Protein AF-A0A945KLM6-F1 (afdb_monomer)

Solvent-accessible surface area (backbone atoms only — not comparable to full-atom values): 6407 Å² total; per-residue (Å²): 135,86,80,72,82,76,73,60,46,74,50,77,49,74,60,100,48,64,32,32,39,38,32,22,40,75,89,77,65,44,72,38,33,40,38,39,34,37,87,86,81,47,74,48,78,48,73,60,90,81,87,76,92,70,99,68,78,62,90,67,76,84,59,84,84,78,62,90,91,63,88,79,83,85,54,62,70,60,52,52,51,52,50,53,50,54,52,52,62,59,60,64,70,76,75,81,129

Foldseek 3Di:
DPPPVPAWDWDWDADPQGIKIWTADPPPRHTAKIWTAGPPPGIDIDGDDDDDDDPDDPPCPPPDDDDPPDDDDDCPVVVVVVVVVVVVVVVVVPPDD

Nearest PDB structures (foldseek):
  9azz-assembly3_C  TM=7.434E-01  e=4.031E-01  Ehrlichia ruminantium str. Gardel
  4mxt-assembly1_A-2  TM=6.989E-01  e=5.389E-01  Bacteroides uniformis ATCC 8492
  8cgm-assembly2_B  TM=4.788E-01  e=2.684E-01  Porphyromonas gingivalis ATCC 33277
  9gtx-assembly2_B  TM=6.155E-01  e=3.666E+00  Helicobacter pylori J99
  6jl9-assembly1_A  TM=5.605E-01  e=4.364E+00  Xenopus tropicalis

Radius of gyration: 21.35 Å; Cα contacts (8 Å, |Δi|>4): 83; chains: 1; bounding box: 61×42×47 Å

pLDDT: mean 77.86, std 14.97, range [41.56, 93.81]

Structure (mmCIF, N/CA/C/O backbone):
data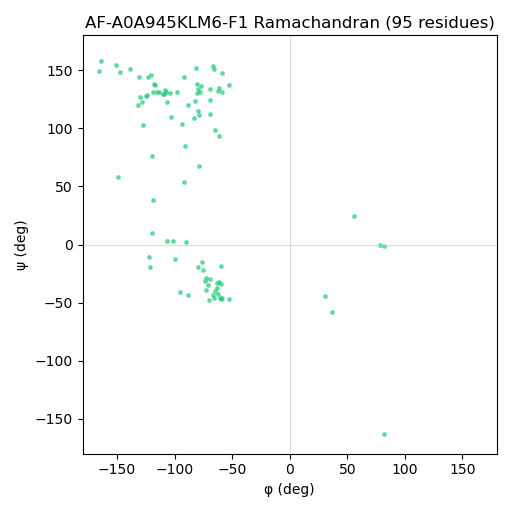_AF-A0A945KLM6-F1
#
_entry.id   AF-A0A945KLM6-F1
#
loop_
_atom_site.group_PDB
_atom_site.id
_atom_site.type_symbol
_atom_site.label_atom_id
_atom_site.label_alt_id
_atom_site.label_comp_id
_atom_site.label_asym_id
_atom_site.label_entity_id
_atom_site.label_seq_id
_atom_site.pdbx_PDB_ins_code
_atom_site.Cartn_x
_atom_site.Cartn_y
_atom_site.Cartn_z
_atom_site.occupancy
_atom_site.B_iso_or_equiv
_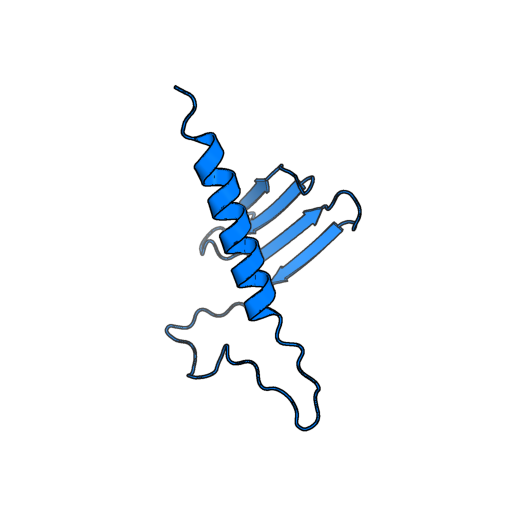atom_site.auth_seq_id
_atom_site.auth_comp_id
_atom_site.auth_asym_id
_atom_site.auth_atom_id
_atom_site.pdbx_PDB_model_num
ATOM 1 N N . LEU A 1 1 ? 28.737 1.559 -25.632 1.00 41.56 1 LEU A N 1
ATOM 2 C CA . LEU A 1 1 ? 28.043 1.359 -24.345 1.00 41.56 1 LEU A CA 1
ATOM 3 C C . LEU A 1 1 ? 27.602 2.741 -23.909 1.00 41.56 1 LEU A C 1
ATOM 5 O O . LEU A 1 1 ? 28.407 3.482 -23.370 1.00 41.56 1 LEU A O 1
ATOM 9 N N . ASP A 1 2 ? 26.411 3.139 -24.345 1.00 41.59 2 ASP A N 1
ATOM 10 C CA . ASP A 1 2 ? 25.830 4.438 -24.010 1.00 41.59 2 ASP A CA 1
ATOM 11 C C . ASP A 1 2 ? 24.994 4.238 -22.742 1.00 41.59 2 ASP A C 1
ATOM 13 O O . ASP A 1 2 ? 23.812 3.900 -22.805 1.00 41.59 2 ASP A O 1
ATOM 17 N N . ASP A 1 3 ? 25.656 4.317 -21.585 1.00 48.66 3 ASP A N 1
ATOM 18 C CA . ASP A 1 3 ? 24.997 4.348 -20.278 1.00 48.66 3 ASP A CA 1
ATOM 19 C C . ASP A 1 3 ? 24.478 5.765 -20.030 1.00 48.66 3 ASP A C 1
ATOM 21 O O . ASP A 1 3 ? 24.931 6.498 -19.148 1.00 48.66 3 ASP A O 1
ATOM 25 N N . SER A 1 4 ? 23.488 6.170 -20.827 1.00 52.19 4 SER A N 1
ATOM 26 C CA . SER A 1 4 ? 22.612 7.256 -20.421 1.00 52.19 4 SER A CA 1
ATOM 27 C C . SER A 1 4 ? 21.857 6.754 -19.188 1.00 52.19 4 SER A C 1
ATOM 29 O O . SER A 1 4 ? 20.892 5.991 -19.312 1.00 52.19 4 SER A O 1
ATOM 31 N N . VAL A 1 5 ? 22.318 7.124 -17.992 1.00 51.44 5 VAL A N 1
ATOM 32 C CA . VAL A 1 5 ? 21.553 6.960 -16.753 1.00 51.44 5 VAL A CA 1
ATOM 33 C C . VAL A 1 5 ? 20.298 7.806 -16.922 1.00 51.44 5 VAL A C 1
ATOM 35 O O . VAL A 1 5 ? 20.299 9.021 -16.740 1.00 51.44 5 VAL A O 1
ATOM 38 N N . LYS A 1 6 ? 19.243 7.156 -17.401 1.00 55.09 6 LYS A N 1
ATOM 39 C CA . LYS A 1 6 ? 17.945 7.763 -17.636 1.00 55.09 6 LYS A CA 1
ATOM 40 C C . LYS A 1 6 ? 17.331 8.095 -16.282 1.00 55.09 6 LYS A C 1
ATOM 42 O O . LYS A 1 6 ? 17.049 7.201 -15.487 1.00 55.09 6 LYS A O 1
ATOM 47 N N . SER A 1 7 ? 17.208 9.388 -16.004 1.00 58.12 7 SER A N 1
ATOM 48 C CA . SER A 1 7 ? 16.690 9.890 -14.736 1.00 58.12 7 SER A CA 1
ATOM 49 C C . SER A 1 7 ? 15.242 9.431 -14.521 1.00 58.12 7 SER A C 1
ATOM 51 O O . SER A 1 7 ? 14.428 9.538 -15.441 1.00 58.12 7 SER A O 1
ATOM 53 N N . PRO A 1 8 ? 14.889 8.944 -13.322 1.00 68.56 8 PRO A N 1
ATOM 54 C CA . PRO A 1 8 ? 13.539 8.484 -13.033 1.00 68.56 8 PRO A CA 1
ATOM 55 C C . PRO A 1 8 ? 12.531 9.644 -13.052 1.00 68.56 8 PRO A C 1
ATOM 57 O O . PRO A 1 8 ? 12.877 10.804 -12.808 1.00 68.56 8 PRO A O 1
ATOM 60 N N . ARG A 1 9 ? 11.262 9.333 -13.341 1.00 75.88 9 ARG A N 1
ATOM 61 C CA . ARG A 1 9 ? 10.182 10.334 -13.412 1.00 75.88 9 ARG A CA 1
ATOM 62 C C . ARG A 1 9 ? 9.708 10.673 -12.008 1.00 75.88 9 ARG A C 1
ATOM 64 O O . ARG A 1 9 ? 9.466 9.761 -11.228 1.00 75.88 9 ARG A O 1
ATOM 71 N N . ALA A 1 10 ? 9.540 11.955 -11.693 1.00 72.50 10 ALA A N 1
ATOM 72 C CA . ALA A 1 10 ? 9.046 12.398 -10.392 1.00 72.50 10 ALA A CA 1
ATOM 73 C C . ALA A 1 10 ? 7.729 13.170 -10.533 1.00 72.50 10 ALA A C 1
ATOM 75 O O . ALA A 1 10 ? 7.643 14.096 -11.337 1.00 72.50 10 ALA A O 1
ATOM 76 N N . PHE A 1 11 ? 6.733 12.815 -9.724 1.00 74.50 11 PHE A N 1
ATOM 77 C CA . PHE A 1 11 ? 5.464 13.534 -9.617 1.00 74.50 11 PHE A CA 1
ATOM 78 C C . PHE A 1 11 ? 5.334 14.125 -8.225 1.00 74.50 11 PHE A C 1
ATOM 80 O O . PHE A 1 11 ? 5.517 13.406 -7.243 1.00 74.50 11 PHE A O 1
ATOM 87 N N . THR A 1 12 ? 4.992 15.408 -8.154 1.00 73.94 12 THR A N 1
ATOM 88 C CA . THR A 1 12 ? 4.723 16.101 -6.895 1.00 73.94 12 THR A CA 1
ATOM 89 C C . THR A 1 12 ? 3.236 16.400 -6.798 1.00 73.94 12 THR A C 1
ATOM 91 O O . THR A 1 12 ? 2.670 16.971 -7.728 1.00 73.94 12 THR A O 1
ATOM 94 N N . PHE A 1 13 ? 2.612 16.041 -5.682 1.00 74.56 13 PHE A N 1
ATOM 95 C CA . PHE A 1 13 ? 1.225 16.389 -5.384 1.00 74.56 13 PHE A CA 1
ATOM 96 C C . PHE A 1 13 ? 1.165 17.260 -4.130 1.00 74.56 13 PHE A C 1
ATOM 98 O O . PHE A 1 13 ? 1.874 17.009 -3.156 1.00 74.56 13 PHE A O 1
ATOM 105 N N . ASN A 1 14 ? 0.324 18.293 -4.169 1.00 59.59 14 ASN A N 1
ATOM 106 C CA . ASN A 1 14 ? 0.124 19.237 -3.076 1.00 59.59 14 ASN A CA 1
ATOM 107 C C . ASN A 1 14 ? -1.372 19.314 -2.772 1.00 59.59 14 ASN A C 1
ATOM 109 O O . ASN A 1 14 ? -2.097 19.965 -3.515 1.00 59.59 14 ASN A O 1
ATOM 113 N N . ASP A 1 15 ? -1.816 18.666 -1.696 1.00 57.88 15 ASP A N 1
ATOM 114 C CA . ASP A 1 15 ? -3.079 18.987 -1.023 1.00 57.88 15 ASP A CA 1
ATOM 115 C C . ASP A 1 15 ? -3.121 18.358 0.376 1.00 57.88 15 ASP A C 1
ATOM 117 O O . ASP A 1 15 ? -2.356 17.417 0.575 1.00 57.88 15 ASP A O 1
ATOM 121 N N . ALA A 1 16 ? -3.959 18.891 1.293 1.00 52.38 16 ALA A N 1
ATOM 122 C CA . ALA A 1 16 ? -4.235 18.591 2.732 1.00 52.38 16 ALA A CA 1
ATOM 123 C C . ALA A 1 16 ? -3.088 18.021 3.620 1.00 52.38 16 ALA A C 1
ATOM 125 O O . ALA A 1 16 ? -2.836 18.486 4.733 1.00 52.38 16 ALA A O 1
ATOM 126 N N . VAL A 1 17 ? -2.338 17.060 3.102 1.00 54.38 17 VAL A N 1
ATOM 127 C CA . VAL A 1 17 ? -1.072 16.460 3.527 1.00 54.38 17 VAL A CA 1
ATOM 128 C C . VAL A 1 17 ? 0.135 17.189 2.882 1.00 54.38 17 VAL A C 1
ATOM 130 O O . VAL A 1 17 ? 0.953 16.572 2.221 1.00 54.38 17 VAL A O 1
ATOM 133 N N . ARG A 1 18 ? 0.219 18.522 3.029 1.00 62.03 18 ARG A N 1
ATOM 134 C CA . ARG A 1 18 ? 1.305 19.475 2.645 1.00 62.03 18 ARG A CA 1
ATOM 135 C C . ARG A 1 18 ? 2.111 19.273 1.336 1.00 62.03 18 ARG A C 1
ATOM 137 O O . ARG A 1 18 ? 2.141 20.221 0.558 1.00 62.03 18 ARG A O 1
ATOM 144 N N . SER A 1 19 ? 2.797 18.156 1.100 1.00 76.50 19 SER A N 1
ATOM 145 C CA . SER A 1 19 ? 3.374 17.788 -0.205 1.00 76.50 19 SER A CA 1
ATOM 146 C C . SER A 1 19 ? 3.786 16.314 -0.236 1.00 76.50 19 SER A C 1
ATOM 148 O O . SER A 1 19 ? 4.203 15.744 0.776 1.00 76.50 19 SER A O 1
ATOM 150 N N . GLY A 1 20 ? 3.724 15.693 -1.409 1.00 82.94 20 GLY A N 1
ATOM 151 C CA . GLY A 1 20 ? 4.279 14.364 -1.633 1.00 82.94 20 GLY A CA 1
ATOM 152 C C . GLY A 1 20 ? 4.990 14.261 -2.971 1.00 82.94 20 GLY A C 1
ATOM 153 O O . GLY A 1 20 ? 4.658 14.982 -3.908 1.00 82.94 20 GLY A O 1
ATOM 154 N N . LYS A 1 21 ? 5.988 13.382 -3.050 1.00 86.50 21 LYS A N 1
ATOM 155 C CA . LYS A 1 21 ? 6.776 13.105 -4.249 1.00 86.50 21 LYS A CA 1
ATOM 156 C C . LYS A 1 21 ? 6.832 11.604 -4.486 1.00 86.50 21 LYS A C 1
ATOM 158 O O . LYS A 1 21 ? 7.261 10.864 -3.608 1.00 86.50 21 LYS A O 1
ATOM 163 N N . VAL A 1 22 ? 6.462 11.166 -5.684 1.00 88.19 22 VAL A N 1
ATOM 164 C CA . VAL A 1 22 ? 6.634 9.773 -6.118 1.00 88.19 22 VAL A CA 1
ATOM 165 C C . VAL A 1 22 ? 7.640 9.724 -7.246 1.00 88.19 22 VAL A C 1
ATOM 167 O O . VAL A 1 22 ? 7.534 10.498 -8.197 1.00 88.19 22 VAL A O 1
ATOM 170 N N . VAL A 1 23 ? 8.606 8.820 -7.143 1.00 88.88 23 VAL A N 1
ATOM 171 C CA . VAL A 1 23 ? 9.612 8.562 -8.169 1.00 88.88 23 VAL A CA 1
ATOM 172 C C . VAL A 1 23 ? 9.303 7.227 -8.827 1.00 88.88 23 VAL A C 1
ATOM 174 O O . VAL A 1 23 ? 9.106 6.234 -8.133 1.00 88.88 23 VAL A O 1
ATOM 177 N N . PHE A 1 24 ? 9.285 7.195 -10.155 1.00 88.81 24 PHE A N 1
ATOM 178 C CA . PHE A 1 24 ? 8.987 6.017 -10.960 1.00 88.81 24 PHE A CA 1
ATOM 179 C C . PHE A 1 24 ? 10.152 5.664 -11.877 1.00 88.81 24 PHE A C 1
ATOM 181 O O . PHE A 1 24 ? 10.822 6.547 -12.423 1.00 88.81 24 PHE A O 1
ATOM 188 N N . ASP A 1 25 ? 10.341 4.368 -12.101 1.00 87.50 25 ASP A N 1
ATOM 189 C CA . ASP A 1 25 ? 11.203 3.870 -13.163 1.00 87.50 25 ASP A CA 1
ATOM 190 C C . ASP A 1 25 ? 10.660 4.315 -14.528 1.00 87.50 25 ASP A C 1
ATOM 192 O O . ASP A 1 25 ? 9.471 4.185 -14.819 1.00 87.50 25 ASP A O 1
ATOM 196 N N . GLU A 1 26 ? 11.531 4.852 -15.382 1.00 82.25 26 GLU A N 1
ATOM 197 C CA . GLU A 1 26 ? 11.100 5.478 -16.635 1.00 82.25 26 GLU A CA 1
ATOM 198 C C . GLU A 1 26 ? 10.549 4.467 -17.653 1.00 82.25 26 GLU A C 1
ATOM 200 O O . GLU A 1 26 ? 9.707 4.813 -18.483 1.00 82.25 26 GLU A O 1
ATOM 205 N N . LYS A 1 27 ? 11.036 3.221 -17.615 1.00 83.38 27 LYS A N 1
ATOM 206 C CA . LYS A 1 27 ? 10.701 2.192 -18.608 1.00 83.38 27 LYS A CA 1
ATOM 207 C C . LYS A 1 27 ? 9.454 1.416 -18.211 1.00 83.38 27 LYS A C 1
ATOM 209 O O . LYS A 1 27 ? 8.606 1.141 -19.052 1.00 83.38 27 LYS A O 1
ATO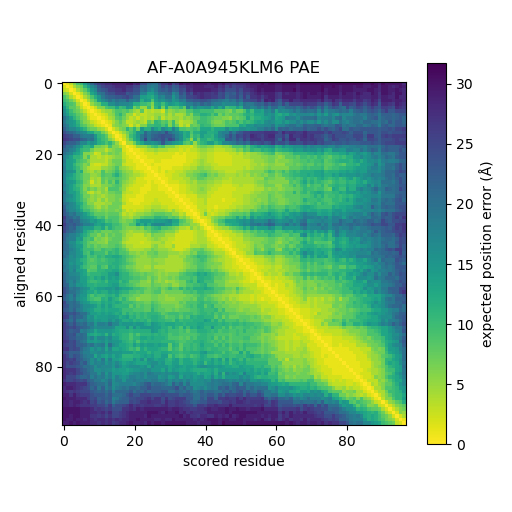M 214 N N . THR A 1 28 ? 9.372 1.048 -16.940 1.00 85.25 28 THR A N 1
ATOM 215 C CA . THR A 1 28 ? 8.344 0.150 -16.402 1.00 85.25 28 THR A CA 1
ATOM 216 C C . THR A 1 28 ? 7.212 0.890 -15.705 1.00 85.25 28 THR A C 1
ATOM 218 O O . THR A 1 28 ? 6.189 0.275 -15.424 1.00 85.25 28 THR A O 1
ATOM 221 N N . TRP A 1 29 ? 7.382 2.191 -15.423 1.00 85.00 29 TRP A N 1
ATOM 222 C CA . TRP A 1 29 ? 6.451 2.986 -14.616 1.00 85.00 29 TRP A CA 1
ATOM 223 C C . TRP A 1 29 ? 6.190 2.392 -13.224 1.00 85.00 29 TRP A C 1
ATOM 225 O O . TRP A 1 29 ? 5.165 2.665 -12.602 1.00 85.00 29 TRP A O 1
ATOM 235 N N . MET A 1 30 ? 7.125 1.594 -12.703 1.00 85.75 30 MET A N 1
ATOM 236 C CA . MET A 1 30 ? 7.029 1.066 -11.346 1.00 85.75 30 MET A CA 1
ATOM 237 C C . MET A 1 30 ? 7.478 2.118 -10.324 1.00 85.75 30 MET A C 1
ATOM 239 O O . MET A 1 30 ? 8.484 2.793 -10.559 1.00 85.75 30 MET A O 1
ATOM 243 N N . PRO A 1 31 ? 6.776 2.269 -9.187 1.00 88.06 31 PRO A N 1
ATOM 244 C CA . PRO A 1 31 ? 7.169 3.210 -8.145 1.00 88.06 31 PRO A CA 1
ATOM 245 C C . PRO A 1 31 ? 8.454 2.736 -7.453 1.00 88.06 31 PRO A C 1
ATOM 247 O O . PRO A 1 31 ? 8.519 1.623 -6.928 1.00 88.06 31 PRO A O 1
ATOM 250 N N . LEU A 1 32 ? 9.465 3.602 -7.445 1.00 88.75 32 LEU A N 1
ATOM 251 C CA . LEU A 1 32 ? 10.771 3.410 -6.808 1.00 88.75 32 LEU A CA 1
ATOM 252 C C . LEU A 1 32 ? 10.812 4.020 -5.406 1.00 88.75 32 LEU A C 1
ATOM 254 O O . LEU A 1 32 ? 11.372 3.435 -4.480 1.00 88.75 32 LEU A O 1
ATOM 258 N N . SER A 1 33 ? 10.218 5.202 -5.234 1.00 90.38 33 SER A N 1
ATOM 259 C CA . SER A 1 33 ? 10.115 5.838 -3.923 1.00 90.38 33 SER A CA 1
ATOM 260 C C . SER A 1 33 ? 8.890 6.732 -3.793 1.00 90.38 33 SER A C 1
ATOM 262 O O . SER A 1 33 ? 8.372 7.257 -4.779 1.00 90.38 33 SER A O 1
ATOM 264 N N . LEU A 1 34 ? 8.439 6.899 -2.554 1.00 88.75 34 LEU A N 1
ATOM 265 C CA . LEU A 1 34 ? 7.366 7.792 -2.139 1.00 88.75 34 LEU A CA 1
ATOM 266 C C . LEU A 1 34 ? 7.851 8.588 -0.925 1.00 88.75 34 LEU A C 1
ATOM 268 O O . LEU A 1 34 ? 8.155 8.013 0.117 1.00 88.75 34 LEU A O 1
ATOM 272 N N . GLU A 1 35 ? 7.883 9.907 -1.043 1.00 88.12 35 GLU A N 1
ATOM 273 C CA . GLU A 1 35 ? 8.106 10.835 0.062 1.00 88.12 35 GLU A CA 1
ATOM 274 C C . GLU A 1 35 ? 6.803 11.581 0.348 1.00 88.12 35 GLU A C 1
ATOM 276 O O . GLU A 1 35 ? 6.194 12.132 -0.564 1.00 88.12 35 GLU A O 1
ATOM 281 N N . VAL A 1 36 ? 6.368 11.612 1.606 1.00 86.75 36 VAL A N 1
ATOM 282 C CA . VAL A 1 36 ? 5.156 12.315 2.051 1.00 86.75 36 VAL A CA 1
ATOM 283 C C . VAL A 1 36 ? 5.515 13.215 3.221 1.00 86.75 36 VAL A C 1
ATOM 285 O O . VAL A 1 36 ? 5.999 12.739 4.245 1.00 86.75 36 VAL A O 1
ATOM 288 N N . THR A 1 37 ? 5.246 14.511 3.099 1.00 82.56 37 THR A N 1
ATOM 289 C CA . THR A 1 37 ? 5.455 15.488 4.172 1.00 82.56 37 THR A CA 1
ATOM 290 C C . THR A 1 37 ? 4.122 15.840 4.812 1.00 82.56 37 THR A C 1
ATOM 292 O O . THR A 1 37 ? 3.297 16.537 4.226 1.00 82.56 37 THR A O 1
ATOM 295 N N . GLN A 1 38 ? 3.911 15.395 6.049 1.00 79.06 38 GLN A N 1
ATOM 296 C CA . GLN A 1 38 ? 2.716 15.730 6.818 1.00 79.06 38 GLN A CA 1
ATOM 297 C C . GLN A 1 38 ? 2.952 16.981 7.668 1.00 79.06 38 GLN A C 1
ATOM 299 O O . GLN A 1 38 ? 4.035 17.195 8.211 1.00 79.06 38 GLN A O 1
ATOM 304 N N . LYS A 1 39 ? 1.912 17.808 7.824 1.00 67.44 39 LYS A N 1
ATOM 305 C CA . LYS A 1 39 ? 1.988 19.091 8.542 1.00 67.44 39 LYS A CA 1
ATOM 306 C C . LYS A 1 39 ? 2.417 18.954 10.006 1.00 67.44 39 LYS A C 1
ATOM 308 O O . LYS A 1 39 ? 3.127 19.828 10.493 1.00 67.44 39 LYS A O 1
ATOM 313 N N . GLU A 1 40 ? 2.016 17.868 10.660 1.00 71.06 40 GLU A N 1
ATOM 314 C CA . GLU A 1 40 ? 2.188 17.664 12.107 1.00 71.06 40 GLU A CA 1
ATOM 315 C C . GLU A 1 40 ? 3.002 16.412 12.458 1.00 71.06 40 GLU A C 1
ATOM 317 O O . GLU A 1 40 ? 3.537 16.318 13.557 1.00 71.06 40 GLU A O 1
ATOM 322 N N . LYS A 1 41 ? 3.119 15.455 11.528 1.00 70.38 41 LYS A N 1
ATOM 323 C CA . LYS A 1 41 ? 3.744 14.142 11.774 1.00 70.38 41 LYS A CA 1
ATOM 324 C C . LYS A 1 41 ? 5.128 13.976 11.134 1.00 70.38 41 LYS A C 1
ATOM 326 O O . LYS A 1 41 ? 5.718 12.909 11.243 1.00 70.38 41 LYS A O 1
ATOM 331 N N . GLY A 1 42 ? 5.652 15.024 10.494 1.00 77.56 42 GLY A N 1
ATOM 332 C CA . GLY A 1 42 ? 6.964 15.005 9.844 1.00 77.56 42 GLY A CA 1
ATOM 333 C C . GLY A 1 42 ? 6.948 14.383 8.444 1.00 77.56 42 GLY A C 1
ATOM 334 O O . GLY A 1 42 ? 5.900 14.278 7.801 1.00 77.56 42 GLY A O 1
ATOM 335 N N . GLN A 1 43 ? 8.134 14.024 7.952 1.00 83.81 43 GLN A N 1
ATOM 336 C CA . GLN A 1 43 ? 8.334 13.432 6.630 1.00 83.81 43 GLN A CA 1
ATOM 337 C C . GLN A 1 43 ? 8.436 11.908 6.733 1.00 83.81 43 GLN A C 1
ATOM 339 O O . GLN A 1 43 ? 9.212 11.384 7.528 1.00 83.81 43 GLN A O 1
ATOM 344 N N . PHE A 1 44 ? 7.685 11.209 5.886 1.00 85.06 44 PHE A N 1
ATOM 345 C CA . PHE A 1 44 ? 7.774 9.769 5.684 1.00 85.06 44 PHE A CA 1
ATOM 346 C C . PHE A 1 44 ? 8.403 9.498 4.322 1.00 85.06 44 PHE A C 1
ATOM 348 O O . PHE A 1 44 ? 7.994 10.095 3.327 1.00 85.06 44 PHE A O 1
ATOM 355 N N . SER A 1 45 ? 9.376 8.594 4.266 1.00 86.69 45 SER A N 1
ATOM 356 C CA . SER A 1 45 ? 9.965 8.132 3.010 1.00 86.69 45 SER A CA 1
ATOM 357 C C . SER A 1 45 ? 9.875 6.616 2.920 1.00 86.69 45 SER A C 1
ATOM 359 O O . SER A 1 45 ? 10.344 5.912 3.814 1.00 86.69 45 SER A O 1
ATOM 361 N N . PHE A 1 46 ? 9.332 6.125 1.816 1.00 87.44 46 PHE A N 1
ATOM 362 C CA . PHE A 1 46 ? 9.281 4.716 1.462 1.00 87.44 46 PHE A CA 1
ATOM 363 C C . PHE A 1 46 ? 10.077 4.508 0.176 1.00 87.44 46 PHE A C 1
ATOM 365 O O . PHE A 1 46 ? 9.959 5.297 -0.763 1.00 87.44 46 PHE A O 1
ATOM 372 N N . SER A 1 47 ? 10.877 3.449 0.115 1.00 89.75 47 SER A N 1
ATOM 373 C CA . SER A 1 47 ? 11.591 3.043 -1.095 1.00 89.75 47 SER A CA 1
ATOM 374 C C . SER A 1 47 ? 11.379 1.559 -1.362 1.00 89.75 47 SER A C 1
ATOM 376 O O . SER A 1 47 ? 11.276 0.751 -0.437 1.00 89.75 47 SER A O 1
ATOM 378 N N . THR A 1 48 ? 11.287 1.201 -2.638 1.00 85.19 48 THR A N 1
ATOM 379 C CA . THR A 1 48 ? 11.180 -0.185 -3.092 1.00 85.19 48 THR A CA 1
ATOM 380 C C . THR A 1 48 ? 12.533 -0.615 -3.660 1.00 85.19 48 THR A C 1
ATOM 382 O O . THR A 1 48 ? 13.152 0.103 -4.442 1.00 85.19 48 THR A O 1
ATOM 385 N N . SER A 1 49 ? 13.042 -1.773 -3.230 1.00 80.25 49 SER A N 1
ATOM 386 C CA . SER A 1 49 ? 14.363 -2.269 -3.656 1.00 80.25 49 SER A CA 1
ATOM 387 C C . SER A 1 49 ? 14.337 -3.646 -4.320 1.00 80.25 49 SER A C 1
ATOM 389 O O . SER A 1 49 ? 15.333 -4.030 -4.917 1.00 80.25 49 SER A O 1
ATOM 391 N N . ASN A 1 50 ? 13.209 -4.369 -4.274 1.00 82.62 50 ASN A N 1
ATOM 392 C CA . ASN A 1 50 ? 13.060 -5.727 -4.817 1.00 82.62 50 ASN A CA 1
ATOM 393 C C . ASN A 1 50 ? 11.624 -5.991 -5.304 1.00 82.62 50 ASN A C 1
ATOM 395 O O . ASN A 1 50 ? 10.934 -6.890 -4.821 1.00 82.62 50 ASN A O 1
ATOM 399 N N . THR A 1 51 ? 11.140 -5.174 -6.235 1.00 82.69 51 THR A N 1
ATOM 400 C CA . THR A 1 51 ? 9.774 -5.306 -6.756 1.00 82.69 51 THR A CA 1
ATOM 401 C C . THR A 1 51 ? 9.684 -6.456 -7.760 1.00 82.69 51 THR A C 1
ATOM 403 O O . THR A 1 51 ? 10.492 -6.548 -8.684 1.00 82.69 51 THR A O 1
ATOM 406 N N . LYS A 1 52 ? 8.682 -7.328 -7.602 1.00 84.25 52 LYS A N 1
ATOM 407 C CA . LYS A 1 52 ? 8.389 -8.429 -8.527 1.00 84.25 52 LYS A CA 1
ATOM 408 C C . LYS A 1 52 ? 6.947 -8.333 -9.007 1.00 84.25 52 LYS A C 1
ATOM 410 O O . LYS A 1 52 ? 6.030 -8.283 -8.194 1.00 84.25 52 LYS A O 1
ATOM 415 N N . THR A 1 53 ? 6.757 -8.387 -10.320 1.00 85.44 53 THR A N 1
ATOM 416 C CA . THR A 1 53 ? 5.432 -8.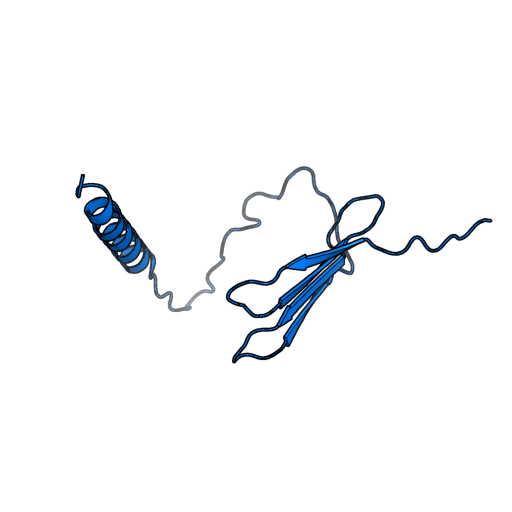567 -10.917 1.00 85.44 53 THR A CA 1
ATOM 417 C C . THR A 1 53 ? 5.060 -10.046 -10.876 1.00 85.44 53 THR A C 1
ATOM 419 O O . THR A 1 53 ? 5.857 -10.907 -11.258 1.00 85.44 53 THR A O 1
ATOM 422 N N . VAL A 1 54 ? 3.858 -10.341 -10.392 1.00 89.06 54 VAL A N 1
ATOM 423 C CA . VAL A 1 54 ? 3.277 -11.687 -10.358 1.00 89.06 54 VAL A CA 1
ATOM 424 C C . VAL A 1 54 ? 1.947 -11.666 -11.103 1.00 89.06 54 VAL A C 1
ATOM 426 O O . VAL A 1 54 ? 1.235 -10.669 -11.048 1.00 89.06 54 VAL A O 1
ATOM 429 N N . GLU A 1 55 ? 1.626 -12.744 -11.817 1.00 90.06 55 GLU A N 1
ATOM 430 C CA . GLU A 1 55 ? 0.349 -12.867 -12.541 1.00 90.06 55 GLU A CA 1
ATOM 431 C C . GLU A 1 55 ? -0.830 -13.049 -11.581 1.00 90.06 55 GLU A C 1
ATOM 433 O O . GLU A 1 55 ? -1.917 -12.532 -11.819 1.00 90.06 55 GLU A O 1
ATOM 438 N N . ALA A 1 56 ? -0.593 -13.757 -10.475 1.00 92.44 56 ALA A N 1
ATOM 439 C CA . ALA A 1 56 ? -1.554 -13.968 -9.408 1.00 92.44 56 ALA A CA 1
ATOM 440 C C . ALA A 1 56 ? -0.838 -14.061 -8.057 1.00 92.44 56 ALA A C 1
ATOM 442 O O . ALA A 1 56 ? 0.298 -14.542 -7.958 1.00 92.44 56 ALA A O 1
ATOM 443 N N . PHE A 1 57 ? -1.523 -13.613 -7.010 1.00 93.50 57 PHE A N 1
ATOM 444 C CA . PHE A 1 57 ? -1.142 -13.909 -5.637 1.00 93.50 57 PHE A CA 1
ATOM 445 C C . PHE A 1 57 ? -1.650 -15.302 -5.266 1.00 93.50 57 PHE A C 1
ATOM 447 O O . PHE A 1 57 ? -2.632 -15.780 -5.829 1.00 93.50 57 PHE A O 1
ATOM 454 N N . LYS A 1 58 ? -0.959 -15.972 -4.342 1.00 91.00 58 LYS A N 1
ATOM 455 C CA . LYS A 1 58 ? -1.463 -17.231 -3.785 1.00 91.00 58 LYS A CA 1
ATOM 456 C C . LYS A 1 58 ? -2.733 -16.956 -2.979 1.00 91.00 58 LYS A C 1
ATOM 458 O O . LYS A 1 58 ? -2.848 -15.883 -2.385 1.00 91.00 58 LYS A O 1
ATOM 463 N N . ASP A 1 59 ? -3.625 -17.937 -2.914 1.00 91.44 59 ASP A N 1
ATOM 464 C CA . ASP A 1 59 ? -4.771 -17.891 -2.006 1.00 91.44 59 ASP A CA 1
ATOM 465 C C . ASP A 1 59 ? -4.289 -17.599 -0.576 1.00 91.44 59 ASP A C 1
ATOM 467 O O . ASP A 1 59 ? -3.243 -18.097 -0.149 1.00 91.44 59 ASP A O 1
ATOM 471 N N . GLY A 1 60 ? -5.007 -16.721 0.124 1.00 89.50 60 GLY A N 1
ATOM 472 C CA . GLY A 1 60 ? -4.646 -16.271 1.468 1.00 89.50 60 GLY A CA 1
ATOM 473 C C 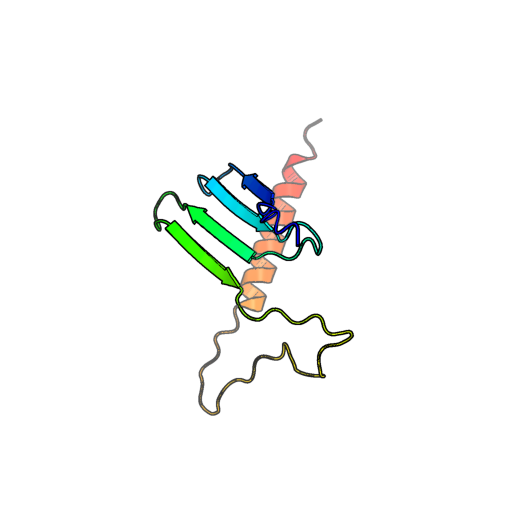. GLY A 1 60 ? -3.535 -15.216 1.555 1.00 89.50 60 GLY A C 1
ATOM 474 O O . GLY A 1 60 ? -3.238 -14.748 2.647 1.00 89.50 60 GLY A O 1
ATOM 475 N N . ALA A 1 61 ? -2.931 -14.759 0.447 1.00 89.81 61 ALA A N 1
ATOM 476 C CA . ALA A 1 61 ? -1.823 -13.785 0.497 1.00 89.81 61 ALA A CA 1
ATOM 477 C C . ALA A 1 61 ? -2.161 -12.437 1.170 1.00 89.81 61 ALA A C 1
ATOM 479 O O . ALA A 1 61 ? -1.250 -11.698 1.542 1.00 89.81 61 ALA A O 1
ATOM 480 N N . PHE A 1 62 ? -3.448 -12.113 1.298 1.00 91.62 62 PHE A N 1
ATOM 481 C CA . PHE A 1 62 ? -3.949 -10.895 1.939 1.00 91.62 62 PHE A CA 1
ATOM 482 C C . PHE A 1 62 ? -4.844 -11.189 3.148 1.00 91.62 62 PHE A C 1
ATOM 484 O O . PHE A 1 62 ? -5.498 -10.281 3.659 1.00 91.62 62 PHE A O 1
ATOM 491 N N . GLU A 1 63 ? -4.902 -12.445 3.591 1.00 91.88 63 GLU A N 1
ATOM 492 C CA . GLU A 1 63 ? -5.632 -12.811 4.798 1.00 91.88 63 GLU A CA 1
ATOM 493 C C . GLU A 1 63 ? -4.818 -12.424 6.032 1.00 91.88 63 GLU A C 1
ATOM 495 O O . GLU A 1 63 ? -3.602 -12.611 6.101 1.00 91.88 63 GLU A O 1
ATOM 500 N N . LEU A 1 64 ? -5.501 -11.843 7.015 1.00 88.38 64 LEU A N 1
ATOM 501 C CA . LEU A 1 64 ? -4.904 -11.550 8.306 1.00 88.38 64 LEU A CA 1
ATOM 502 C C . LEU A 1 64 ? -4.961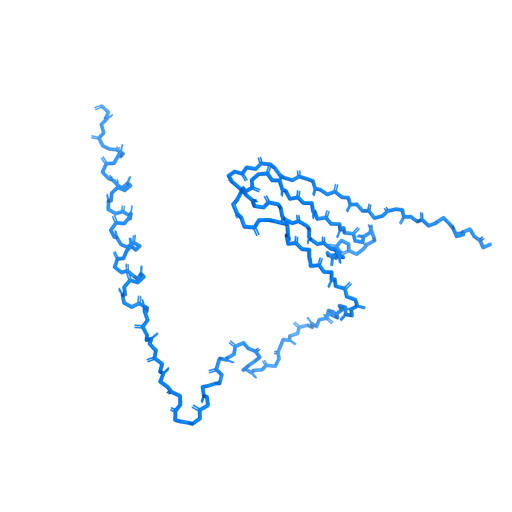 -12.811 9.171 1.00 88.38 64 LEU A C 1
ATOM 504 O O . LEU A 1 64 ? -6.028 -13.188 9.654 1.00 88.38 64 LEU A O 1
ATOM 508 N N . GLU A 1 65 ? -3.811 -13.430 9.413 1.00 90.12 65 GLU A N 1
ATOM 509 C CA . GLU A 1 65 ? -3.690 -14.501 10.402 1.00 90.12 65 GLU A CA 1
ATOM 510 C C . GLU A 1 65 ? -3.586 -13.900 11.809 1.00 90.12 65 GLU A C 1
ATOM 512 O O . GLU A 1 65 ? -2.626 -13.202 12.144 1.00 90.12 65 GLU A O 1
ATOM 517 N N . ILE A 1 66 ? -4.593 -14.157 12.644 1.00 89.50 66 ILE A N 1
ATOM 518 C CA . ILE A 1 66 ? -4.628 -13.693 14.032 1.00 89.50 66 ILE A CA 1
ATOM 519 C C . ILE A 1 66 ? -3.929 -14.744 14.911 1.00 89.50 66 ILE A C 1
ATOM 521 O O . ILE A 1 66 ? -4.386 -15.888 14.951 1.00 89.50 66 ILE A O 1
ATOM 525 N N . PRO A 1 67 ? -2.849 -14.390 15.634 1.00 91.12 67 PRO A N 1
ATOM 526 C CA . PRO A 1 67 ? -2.174 -15.320 16.533 1.00 91.12 67 PRO A CA 1
ATOM 527 C C . PRO A 1 67 ? -3.106 -15.860 17.623 1.00 91.12 67 PRO A C 1
ATOM 529 O O . PRO A 1 67 ? -3.977 -15.145 18.124 1.00 91.12 67 PRO A O 1
ATOM 532 N N . GLU A 1 68 ? -2.883 -17.104 18.046 1.00 92.81 68 GLU A N 1
ATOM 533 C CA . GLU A 1 68 ? -3.653 -17.703 19.138 1.00 92.81 68 GLU A CA 1
ATOM 534 C C . GLU A 1 68 ? -3.515 -16.871 20.426 1.00 92.81 68 GLU A C 1
ATOM 536 O O . GLU A 1 68 ? -2.417 -16.486 20.832 1.00 92.81 68 GLU A O 1
ATOM 541 N N . GLY A 1 69 ? -4.648 -16.561 21.061 1.00 90.81 69 GLY A N 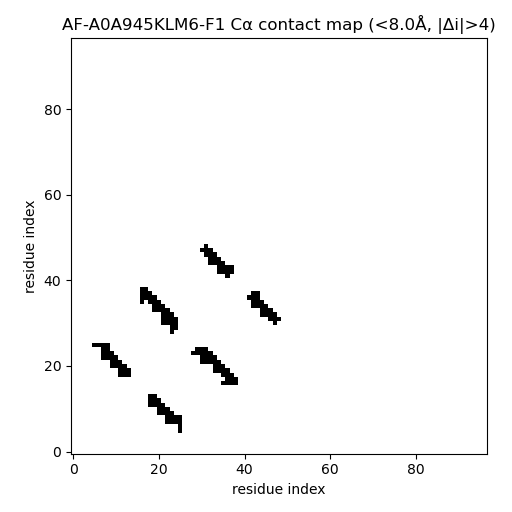1
ATOM 542 C CA . GLY A 1 69 ? -4.703 -15.740 22.274 1.00 90.81 69 GLY A CA 1
ATOM 543 C C . GLY A 1 69 ? -4.658 -14.225 22.044 1.00 90.81 69 GLY A C 1
ATOM 544 O O . GLY A 1 69 ? -4.764 -13.473 23.015 1.00 90.81 69 GLY A O 1
ATOM 545 N N . ALA A 1 70 ? -4.542 -13.750 20.798 1.00 91.75 70 ALA A N 1
ATOM 546 C CA . ALA A 1 70 ? -4.655 -12.326 20.501 1.00 91.75 70 ALA A CA 1
ATOM 547 C C . ALA A 1 70 ? -6.099 -11.834 20.704 1.00 91.75 70 ALA A C 1
ATOM 549 O O . ALA A 1 70 ? -7.062 -12.443 20.238 1.00 91.75 70 ALA A O 1
ATOM 550 N N . LEU A 1 71 ? -6.246 -10.696 21.384 1.00 91.81 71 LEU A N 1
ATOM 551 C CA . LEU A 1 71 ? -7.520 -9.987 21.466 1.00 91.81 71 LEU A CA 1
ATOM 552 C C . LEU A 1 71 ? -7.693 -9.135 20.210 1.00 91.81 71 LEU A C 1
ATOM 554 O O . LEU A 1 71 ? -6.853 -8.287 19.908 1.00 91.81 71 LEU A O 1
ATOM 558 N N . VAL A 1 72 ? -8.795 -9.352 19.498 1.00 90.31 72 VAL A N 1
ATOM 559 C CA . VAL A 1 72 ? -9.149 -8.605 18.290 1.00 90.31 72 VAL A CA 1
ATOM 560 C C . VAL A 1 72 ? -10.282 -7.653 18.629 1.00 90.31 72 VAL A C 1
ATOM 562 O O . VAL A 1 72 ? -11.340 -8.078 19.090 1.00 90.31 72 VAL A O 1
ATOM 565 N N . GLN A 1 73 ? -10.061 -6.361 18.401 1.00 91.88 73 GLN A N 1
ATOM 566 C CA . GLN A 1 73 ? -11.122 -5.368 18.468 1.00 91.88 73 GLN A CA 1
ATOM 567 C C . GLN A 1 73 ? -11.692 -5.168 17.064 1.00 91.88 73 GLN A C 1
ATOM 569 O O . GLN A 1 73 ? -11.072 -4.517 16.225 1.00 91.88 73 GLN A O 1
ATOM 574 N N . ASP A 1 74 ? -12.870 -5.735 16.816 1.00 90.25 74 ASP A N 1
ATOM 575 C CA . ASP A 1 74 ? -13.589 -5.530 15.563 1.00 90.25 74 ASP A CA 1
ATOM 576 C C . ASP A 1 74 ? -14.300 -4.168 15.581 1.00 90.25 74 ASP A C 1
ATOM 578 O O . ASP A 1 74 ? -15.227 -3.933 16.358 1.00 90.25 74 ASP A O 1
ATOM 582 N N . LEU A 1 75 ? -13.819 -3.249 14.744 1.00 93.81 75 LEU A N 1
ATOM 583 C CA . LEU A 1 75 ? -14.374 -1.904 14.580 1.00 93.81 75 LEU A CA 1
ATOM 584 C C . LEU A 1 75 ? -15.244 -1.778 13.324 1.00 93.81 75 LEU A C 1
ATOM 586 O O . LEU A 1 75 ? -15.737 -0.684 13.050 1.00 93.81 75 LEU A O 1
ATOM 590 N N . THR A 1 76 ? -15.454 -2.865 12.576 1.00 92.19 76 THR A N 1
ATOM 591 C CA . THR A 1 76 ? -16.230 -2.858 11.327 1.00 92.19 76 THR A CA 1
ATOM 592 C C . THR A 1 76 ? -17.618 -2.237 11.512 1.00 92.19 76 THR A C 1
ATOM 594 O O . THR A 1 76 ? -17.932 -1.307 10.770 1.00 92.19 76 THR A O 1
ATOM 597 N N . PRO A 1 77 ? -18.403 -2.592 12.553 1.00 91.06 77 PRO A N 1
ATOM 598 C CA . PRO A 1 77 ? -19.729 -1.999 12.741 1.00 91.06 77 PRO A CA 1
ATOM 599 C C . PRO A 1 77 ? -19.697 -0.482 12.983 1.00 91.06 77 PRO A C 1
ATOM 601 O O . PRO A 1 77 ? -20.603 0.240 12.573 1.00 91.06 77 PRO A O 1
ATOM 604 N N . LEU A 1 78 ? -18.654 0.024 13.651 1.00 90.56 78 LEU A N 1
ATOM 605 C CA . LEU A 1 78 ? -18.505 1.458 13.917 1.00 90.56 78 LEU A CA 1
ATOM 606 C C . LEU A 1 78 ? -18.129 2.224 12.649 1.00 90.56 78 LEU A C 1
ATOM 608 O O . LEU A 1 78 ? -18.631 3.324 12.429 1.00 90.56 78 LEU A O 1
ATOM 612 N N . LEU A 1 79 ? -17.268 1.640 11.812 1.00 88.00 79 LEU A N 1
ATOM 613 C CA . LEU A 1 79 ? -16.903 2.214 10.519 1.00 88.00 79 LEU A CA 1
ATOM 614 C C . LEU A 1 79 ? -18.100 2.227 9.565 1.00 88.00 79 LEU A C 1
ATOM 616 O O . LEU A 1 79 ? -18.350 3.249 8.932 1.00 88.00 79 LEU A O 1
ATOM 620 N N . GLU A 1 80 ? -18.878 1.145 9.510 1.00 89.44 80 GLU A N 1
ATOM 621 C CA . GLU A 1 80 ? -20.113 1.080 8.721 1.00 89.44 80 GLU A CA 1
ATOM 622 C C . GLU A 1 80 ? -21.130 2.134 9.174 1.00 89.44 80 GLU A C 1
ATOM 624 O O . GLU A 1 80 ? -21.664 2.868 8.343 1.00 89.44 80 GLU A O 1
ATOM 629 N N . ALA A 1 81 ? -21.350 2.277 10.485 1.00 85.12 81 ALA A N 1
ATOM 630 C CA . ALA A 1 81 ? -22.241 3.301 11.026 1.00 85.12 81 ALA A CA 1
ATOM 631 C C . ALA A 1 81 ? -21.765 4.728 10.699 1.00 85.12 81 ALA A C 1
ATOM 633 O O . ALA A 1 81 ? -22.572 5.568 10.304 1.00 85.12 81 ALA A O 1
ATOM 634 N 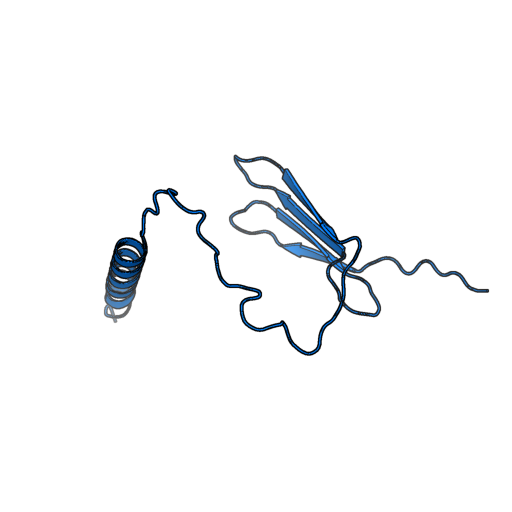N . ALA A 1 82 ? -20.461 5.005 10.819 1.00 85.25 82 ALA A N 1
ATOM 635 C CA . ALA A 1 82 ? -19.893 6.312 10.485 1.00 85.25 82 ALA A CA 1
ATOM 636 C C . ALA A 1 82 ? -20.023 6.636 8.987 1.00 85.25 82 ALA A C 1
ATOM 638 O O . ALA A 1 82 ? -20.349 7.768 8.627 1.00 85.25 82 ALA A O 1
ATOM 639 N N . LEU A 1 83 ? -19.811 5.644 8.117 1.00 82.19 83 LEU A N 1
ATOM 640 C CA . LEU A 1 83 ? -19.979 5.796 6.673 1.00 82.19 83 LEU A CA 1
ATOM 641 C C . LEU A 1 83 ? -21.441 6.062 6.307 1.00 82.19 83 LEU A C 1
ATOM 643 O O . LEU A 1 83 ? -21.713 6.998 5.554 1.00 82.19 83 LEU A O 1
ATOM 647 N N . LEU A 1 84 ? -22.380 5.306 6.883 1.00 84.81 84 LEU A N 1
ATOM 648 C CA . LEU A 1 84 ? -23.811 5.536 6.684 1.00 84.81 84 LEU A CA 1
ATOM 649 C C . LEU A 1 84 ? -24.219 6.943 7.136 1.00 84.81 84 LEU A C 1
ATOM 651 O O . LEU A 1 84 ? -24.875 7.646 6.371 1.00 84.81 84 LEU A O 1
ATOM 655 N N . GLN A 1 85 ? -23.769 7.395 8.309 1.00 74.88 85 GLN A N 1
ATOM 656 C CA . GLN A 1 85 ? -24.041 8.757 8.775 1.00 74.88 85 GLN A CA 1
ATOM 657 C C . GLN A 1 85 ? -23.491 9.809 7.804 1.00 74.88 85 GLN A C 1
ATOM 659 O O . GLN A 1 85 ? -24.228 10.698 7.395 1.00 74.88 85 GLN A O 1
ATOM 664 N N . SER A 1 86 ? -22.239 9.663 7.352 1.00 73.50 86 SER A N 1
ATOM 665 C CA . SER A 1 86 ? -21.649 10.606 6.391 1.00 73.50 86 SER A CA 1
ATOM 666 C C . SER A 1 86 ? -22.397 10.648 5.054 1.00 73.50 86 SER A C 1
ATOM 668 O O . SER A 1 86 ? -22.494 11.702 4.437 1.00 73.50 86 SER A O 1
ATOM 670 N N . SER A 1 87 ? -22.972 9.520 4.622 1.00 68.00 87 SER A N 1
ATOM 671 C CA . SER A 1 87 ? -23.772 9.462 3.396 1.00 68.00 87 SER A CA 1
ATOM 672 C C . SER A 1 87 ? -25.146 10.121 3.542 1.00 68.00 87 SER A C 1
ATOM 674 O O . SER A 1 87 ? -25.648 10.686 2.574 1.00 68.00 87 SER A O 1
ATOM 676 N N . ILE A 1 88 ? -25.735 10.089 4.743 1.00 68.38 88 ILE A N 1
ATOM 677 C CA . ILE A 1 88 ? -26.984 10.795 5.059 1.00 68.38 88 ILE A CA 1
ATOM 678 C C . ILE A 1 88 ? -26.720 12.302 5.091 1.00 68.38 88 ILE A C 1
ATOM 680 O O . ILE A 1 88 ? -27.418 13.050 4.412 1.00 68.38 88 ILE A O 1
ATOM 684 N N . ASP A 1 89 ? -25.661 12.728 5.783 1.00 60.88 89 ASP A N 1
ATOM 685 C CA . ASP A 1 89 ? -25.296 14.143 5.904 1.00 60.88 89 ASP A CA 1
ATOM 686 C C . ASP A 1 89 ? -24.939 14.760 4.533 1.00 60.88 89 ASP A C 1
ATOM 688 O O . ASP A 1 89 ? -25.319 15.892 4.244 1.00 60.88 89 ASP A O 1
ATOM 692 N N . MET A 1 90 ? -24.272 14.008 3.645 1.00 59.44 90 MET A N 1
ATOM 693 C CA . MET A 1 90 ? -23.999 14.447 2.266 1.00 59.44 90 MET A CA 1
ATOM 694 C C . MET A 1 90 ? -25.244 14.438 1.362 1.00 59.44 90 MET A C 1
ATOM 696 O O . MET A 1 90 ? -25.318 15.221 0.419 1.00 59.44 90 MET A O 1
ATOM 700 N N . GLY A 1 91 ? -26.220 13.564 1.626 1.00 57.31 91 GLY A N 1
ATOM 701 C CA . GLY A 1 91 ? -27.480 13.501 0.879 1.00 57.31 91 GLY A CA 1
ATOM 702 C C . GLY A 1 91 ? -28.465 14.624 1.224 1.00 57.31 91 GLY A C 1
ATOM 703 O O . GLY A 1 91 ? -29.329 14.947 0.411 1.00 57.31 91 GLY A O 1
ATOM 704 N N . GLU A 1 92 ? -28.334 15.248 2.397 1.00 54.94 92 GLU A N 1
ATOM 705 C CA . GLU A 1 92 ? -29.145 16.406 2.798 1.00 54.94 92 GLU A CA 1
ATOM 706 C C . GLU A 1 92 ? -28.656 17.734 2.183 1.00 54.94 92 GLU A C 1
ATOM 708 O O . GLU A 1 92 ? -29.442 18.676 2.066 1.00 54.94 92 GLU A O 1
ATOM 713 N N . GLU A 1 93 ? -27.405 17.818 1.708 1.00 52.19 93 GLU A N 1
ATOM 714 C CA . GLU A 1 93 ? -26.887 19.012 1.016 1.00 52.19 93 GLU A CA 1
ATOM 715 C C . GLU A 1 93 ? -27.391 19.159 -0.441 1.00 52.19 93 GLU A C 1
ATOM 717 O O . GLU A 1 93 ? -27.320 20.257 -0.994 1.00 52.19 93 GLU A O 1
ATOM 722 N N . GLU A 1 94 ? -27.968 18.118 -1.063 1.00 48.91 94 GLU A N 1
ATOM 723 C CA . GLU A 1 94 ? -28.420 18.157 -2.473 1.00 48.91 94 GLU A CA 1
ATOM 724 C C . GLU A 1 94 ? -29.881 18.618 -2.697 1.00 48.91 94 GLU A C 1
ATOM 726 O O . GLU A 1 94 ? -30.336 18.678 -3.841 1.00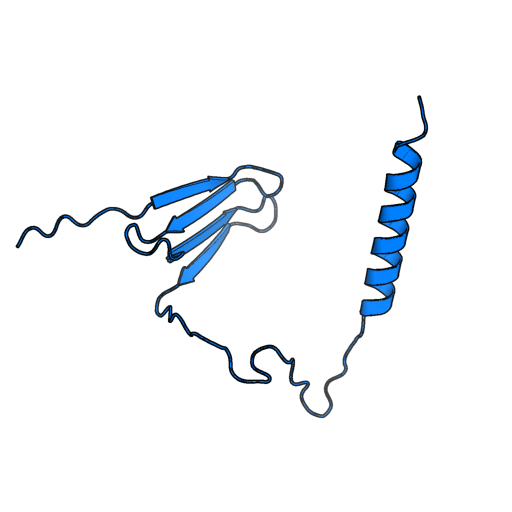 48.91 94 GLU A O 1
ATOM 731 N N . LEU A 1 95 ? -30.640 18.994 -1.657 1.00 46.34 95 LEU A N 1
ATOM 732 C CA . LEU A 1 95 ? -32.063 19.375 -1.786 1.00 46.34 95 LEU A CA 1
ATOM 733 C C . LEU A 1 95 ? -32.386 20.819 -1.367 1.00 46.34 95 LEU A C 1
ATOM 735 O O . LEU A 1 95 ? -33.449 21.084 -0.813 1.00 46.34 95 LEU A O 1
ATOM 739 N N . ASN A 1 96 ? -31.508 21.773 -1.681 1.00 44.09 96 ASN A N 1
ATOM 740 C CA . ASN A 1 96 ? -31.839 23.203 -1.660 1.00 44.09 96 ASN A CA 1
ATOM 741 C C . ASN A 1 96 ? -31.646 23.806 -3.064 1.00 44.09 96 ASN A C 1
ATOM 743 O O . ASN A 1 96 ? -30.648 24.479 -3.322 1.00 44.09 96 ASN A O 1
ATOM 747 N N . PHE A 1 97 ? -32.597 23.538 -3.967 1.00 44.41 97 PHE A N 1
ATOM 748 C CA . PHE A 1 97 ? -32.788 24.293 -5.215 1.00 44.41 97 PHE A CA 1
ATOM 749 C C . PHE A 1 97 ? -33.894 25.335 -5.042 1.00 44.41 97 PHE A C 1
ATOM 751 O O . PHE A 1 97 ? -34.958 24.971 -4.489 1.00 44.41 97 PHE A O 1
#

Mean predicted aligned error: 12.96 Å

Sequence (97 aa):
LDDSVKSPRAFTFNDAVRSGKVVFDEKTWMPLSLEVTQKEKGQFSFSTSNTKTVEAFKDGAFELEIPEGALVQDLTPLLEAALLQSSIDMGEEELNF

Secondary structure (DSSP, 8-state):
------PPEEEEE-SSSSEEEEEE-TTT--EEEEEEEETTTEEEEEE-SS----S-PPTTTT---PPTT------HHHHHHHHHHHHHHHHHTT---